Protein AF-A0A2U1PKZ5-F1 (afdb_monomer_lite)

pLDDT: mean 75.58, std 14.01, range [33.12, 90.44]

Foldseek 3Di:
DDDDQLLVVLVVLVVQLVPDPDPVSNVVSVVVNCVSPVVPVPDDDPPQPPDDPVVVVVVVQVVVQVVLVVLVVQLVVDDDFFRPVLVVQAVDDDDDDWDADPVVQAIPVCCCRNQLQDHNNNVVVQVVCVVVVHDDDDSVVSHDPCGTSVVSCVVSVDHDDDPCVPVDDPD

InterPro domains:
  IPR006564 Zinc finger, PMZ-type [SM00575] (105-132)
  IPR007527 Zinc finger, SWIM-type [PF04434] (100-127)
  IPR007527 Zinc finger, SWIM-type [PS50966] (98-130)

Sequence (171 aa):
MKQIYKGRIYKDLLCKCATTTTVFQFQQGIEKMKAFDPKSHERKLVDGRDQPILWFLKYIREYLMKRIVNVQQVIDMSEGPLTPTATAMFKVPWMNQCVVNMRLRTCTCRRWELTGVPCRHVVAAMYDMARNGMEVGIPEDLVHQAYWLSTWKETYKYKIEGLSCYARNPF

Radius of gyration: 20.57 Å; chains: 1; bounding box: 42×34×67 Å

Secondary structure (DSSP, 8-state):
-----HHHHHHHHHHHHHH--SHHHHHHHHHHHHHH-TTTTTSS-STTTTS-HHHHHHHHHHHHHHHHHHHHHHHHT--SSB-HHHHHHHH--------EETTTTEETT-HHHHHSS--HHHHHHHHHHHHTT-----GGGGS-GGGBHHHHHHHHSS------TTS----

Organism: Artemisia annua (NCBI:txid35608)

Structure (mmCIF, N/CA/C/O backbone):
data_AF-A0A2U1PKZ5-F1
#
_entry.id   AF-A0A2U1PKZ5-F1
#
loop_
_atom_site.group_PDB
_atom_site.id
_atom_site.type_symbol
_atom_site.label_atom_id
_atom_site.label_alt_id
_atom_site.label_comp_id
_atom_site.label_asym_id
_atom_site.label_entity_id
_atom_site.label_seq_id
_atom_site.pdbx_PDB_ins_code
_atom_site.Cartn_x
_atom_site.Cartn_y
_atom_site.Cartn_z
_atom_site.occupancy
_atom_site.B_iso_or_equiv
_atom_site.auth_seq_id
_atom_site.auth_comp_id
_atom_site.auth_asym_id
_atom_site.auth_atom_id
_atom_site.pdbx_PDB_model_num
ATOM 1 N N . MET A 1 1 ? -11.441 2.455 -17.622 1.00 36.09 1 MET A N 1
ATOM 2 C CA . MET A 1 1 ? -11.981 1.570 -16.559 1.00 36.09 1 MET A CA 1
ATOM 3 C C . MET A 1 1 ? -11.115 1.702 -15.310 1.00 36.09 1 MET A C 1
ATOM 5 O O . MET A 1 1 ? -9.905 1.577 -15.433 1.00 36.09 1 MET A O 1
ATOM 9 N N . LYS A 1 2 ? -11.684 1.994 -14.130 1.00 42.44 2 LYS A N 1
ATOM 10 C CA . LYS A 1 2 ? -10.916 2.071 -12.868 1.00 42.44 2 LYS A CA 1
ATOM 11 C C . LYS A 1 2 ? -10.547 0.648 -12.412 1.00 42.44 2 LYS A C 1
ATOM 13 O O . LYS A 1 2 ? -11.432 -0.181 -12.239 1.00 42.44 2 LYS A O 1
ATOM 18 N N . GLN A 1 3 ? -9.253 0.359 -12.272 1.00 51.44 3 GLN A N 1
ATOM 19 C CA . GLN A 1 3 ? -8.716 -0.958 -11.893 1.00 51.44 3 GLN A CA 1
ATOM 20 C C . GLN A 1 3 ? -9.148 -1.335 -10.462 1.00 51.44 3 GLN A C 1
ATOM 22 O O . GLN A 1 3 ? -8.980 -0.543 -9.535 1.00 51.44 3 GLN A O 1
ATOM 27 N N . ILE A 1 4 ? -9.714 -2.532 -10.268 1.00 61.78 4 ILE A N 1
ATOM 28 C CA . ILE A 1 4 ? -10.197 -2.994 -8.957 1.00 61.78 4 ILE A CA 1
ATOM 29 C C . ILE A 1 4 ? -9.023 -3.603 -8.176 1.00 61.78 4 ILE A C 1
ATOM 31 O O . ILE A 1 4 ? -8.524 -4.676 -8.506 1.00 61.78 4 ILE A O 1
ATOM 35 N N . TYR A 1 5 ? -8.574 -2.909 -7.131 1.00 65.56 5 TYR A N 1
ATOM 36 C CA . TYR A 1 5 ? -7.522 -3.372 -6.224 1.00 65.56 5 TYR A CA 1
ATOM 37 C C . TYR A 1 5 ? -7.996 -4.603 -5.428 1.00 65.56 5 TYR A C 1
ATOM 39 O O . TYR A 1 5 ? -8.892 -4.494 -4.592 1.00 65.56 5 TYR A O 1
ATOM 47 N N . LYS A 1 6 ? -7.388 -5.777 -5.652 1.00 69.88 6 LYS A N 1
ATOM 48 C CA . LYS A 1 6 ? -7.737 -7.041 -4.964 1.00 69.88 6 LYS A CA 1
ATOM 49 C C . LYS A 1 6 ? -7.624 -6.935 -3.437 1.00 69.88 6 LYS A C 1
ATOM 51 O O . LYS A 1 6 ? -8.473 -7.461 -2.723 1.00 69.88 6 LYS A O 1
ATOM 56 N N . GLY A 1 7 ? -6.645 -6.183 -2.927 1.00 69.00 7 GLY A N 1
ATOM 57 C CA . GLY A 1 7 ? -6.536 -5.893 -1.494 1.00 69.00 7 GLY A CA 1
ATOM 58 C C . GLY A 1 7 ? -7.709 -5.069 -0.941 1.00 69.00 7 GLY A C 1
ATOM 59 O O . GLY A 1 7 ? -8.025 -5.183 0.242 1.00 69.00 7 GLY A O 1
ATOM 60 N N . ARG A 1 8 ? -8.397 -4.280 -1.782 1.00 72.75 8 ARG A N 1
ATOM 61 C CA . ARG A 1 8 ? -9.655 -3.608 -1.417 1.00 72.75 8 ARG A CA 1
ATOM 62 C C . ARG A 1 8 ? -10.757 -4.632 -1.216 1.00 72.75 8 ARG A C 1
ATOM 64 O O . ARG A 1 8 ? -11.356 -4.638 -0.157 1.00 72.75 8 ARG A O 1
ATOM 71 N N . ILE A 1 9 ? -10.925 -5.545 -2.174 1.00 78.56 9 ILE A N 1
ATOM 72 C CA . ILE A 1 9 ? -11.910 -6.634 -2.093 1.00 78.56 9 ILE A CA 1
ATOM 73 C C . ILE A 1 9 ? -11.689 -7.445 -0.811 1.00 78.56 9 ILE A C 1
ATOM 75 O O . ILE A 1 9 ? -12.636 -7.712 -0.081 1.00 78.56 9 ILE A O 1
ATOM 79 N N . TYR A 1 10 ? -10.435 -7.776 -0.490 1.00 73.00 10 TYR A N 1
ATOM 80 C CA . TYR A 1 10 ? -10.098 -8.478 0.749 1.00 73.00 10 TYR A CA 1
ATOM 81 C C . TYR A 1 10 ? -10.490 -7.686 2.009 1.00 73.00 10 TYR A C 1
ATOM 83 O O . TYR A 1 10 ? -11.091 -8.239 2.928 1.00 73.00 10 TYR A O 1
ATOM 91 N N . LYS A 1 11 ? -10.195 -6.379 2.052 1.00 69.44 11 LYS A N 1
ATOM 92 C CA . LYS A 1 11 ? -10.609 -5.495 3.157 1.00 69.44 11 LYS A CA 1
ATOM 93 C C . LYS A 1 11 ? -12.129 -5.352 3.258 1.00 69.44 11 LYS A C 1
ATOM 95 O O . LYS A 1 11 ? -12.653 -5.354 4.367 1.00 69.44 11 LYS A O 1
ATOM 100 N N . ASP A 1 12 ? -12.823 -5.257 2.132 1.00 78.19 12 ASP A N 1
ATOM 101 C CA . ASP A 1 12 ? -14.280 -5.141 2.073 1.00 78.19 12 ASP A CA 1
ATOM 102 C C . ASP A 1 12 ? -14.941 -6.434 2.573 1.00 78.19 12 ASP A C 1
ATOM 104 O O . ASP A 1 12 ? -15.890 -6.383 3.353 1.00 78.19 12 ASP A O 1
ATOM 108 N N . LEU A 1 13 ? -14.395 -7.600 2.204 1.00 75.06 13 LEU A N 1
ATOM 109 C CA . LEU A 1 13 ? -14.820 -8.903 2.723 1.00 75.06 13 LEU A CA 1
ATOM 110 C C . LEU A 1 13 ? -14.598 -9.014 4.237 1.00 75.06 13 LEU A C 1
ATOM 112 O O . LEU A 1 13 ? -15.512 -9.424 4.950 1.00 75.06 13 LEU A O 1
ATOM 116 N N . LEU A 1 14 ? -13.433 -8.591 4.739 1.00 70.94 14 LEU A N 1
ATOM 117 C CA . LEU A 1 14 ? -13.145 -8.513 6.177 1.00 70.94 14 LEU A CA 1
ATOM 118 C C . LEU A 1 14 ? -14.144 -7.614 6.916 1.00 70.94 14 LEU A C 1
ATOM 120 O O . LEU A 1 14 ? -14.691 -8.009 7.942 1.00 70.94 14 LEU A O 1
ATOM 124 N N . CYS A 1 15 ? -14.404 -6.419 6.383 1.00 75.31 15 CYS A N 1
ATOM 125 C CA . CYS A 1 15 ? -15.354 -5.464 6.951 1.00 75.31 15 CYS A CA 1
ATOM 126 C C . CYS A 1 15 ? -16.778 -6.035 6.965 1.00 75.31 15 CYS A C 1
ATOM 128 O O . CYS A 1 15 ? -17.504 -5.910 7.951 1.00 75.31 15 CYS A O 1
ATOM 130 N N . LYS A 1 16 ? -17.160 -6.748 5.902 1.00 77.62 16 LYS A N 1
ATOM 131 C CA . LYS A 1 16 ? -18.447 -7.437 5.820 1.00 77.62 16 LYS A CA 1
ATOM 132 C C . LYS A 1 16 ? -18.571 -8.544 6.868 1.00 77.62 16 LYS A C 1
ATOM 134 O O . LYS A 1 16 ? -19.615 -8.643 7.496 1.00 77.62 16 LYS A O 1
ATOM 139 N N . CYS A 1 17 ? -17.514 -9.319 7.115 1.00 71.12 17 CYS A N 1
ATOM 140 C CA . CYS A 1 17 ? -17.504 -10.307 8.201 1.00 71.12 17 CYS A CA 1
ATOM 141 C C . CYS A 1 17 ? -17.599 -9.633 9.579 1.00 71.12 17 CYS A C 1
ATOM 143 O O . CYS A 1 17 ? -18.303 -10.110 10.458 1.00 71.12 17 CYS A O 1
ATOM 145 N N . ALA A 1 18 ? -16.917 -8.505 9.779 1.00 67.12 18 ALA A N 1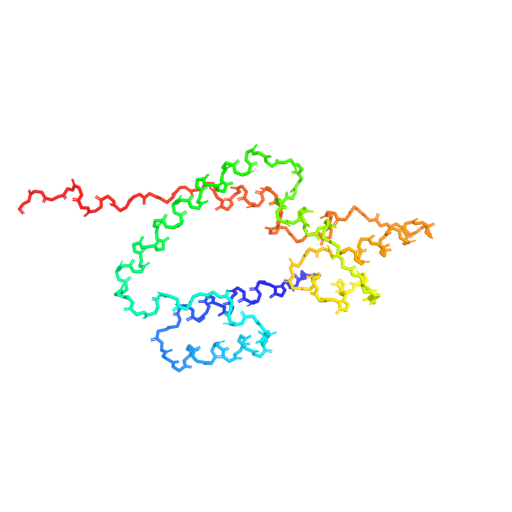
ATOM 146 C CA . ALA A 1 18 ? -16.944 -7.793 11.056 1.00 67.12 18 ALA A CA 1
ATOM 147 C C . ALA A 1 18 ? -18.301 -7.128 11.363 1.00 67.12 18 ALA A C 1
ATOM 149 O O . ALA A 1 18 ? -18.614 -6.900 12.527 1.00 67.12 18 ALA A O 1
ATOM 150 N N . THR A 1 19 ? -19.094 -6.806 10.337 1.00 71.31 19 THR A N 1
ATOM 151 C CA . THR A 1 19 ? -20.383 -6.100 10.470 1.00 71.31 19 THR A CA 1
ATOM 152 C C . THR A 1 19 ? -21.602 -7.026 10.461 1.00 71.31 19 THR A C 1
ATOM 154 O O . THR A 1 19 ? -22.707 -6.581 10.767 1.00 71.31 19 THR A O 1
ATOM 157 N N . THR A 1 20 ? -21.436 -8.312 10.138 1.00 75.50 20 THR A N 1
ATOM 158 C CA . THR A 1 20 ? -22.530 -9.292 10.205 1.00 75.50 20 THR A CA 1
ATOM 159 C C . THR A 1 20 ? -22.919 -9.604 11.646 1.00 75.50 20 THR A C 1
ATOM 161 O O . THR A 1 20 ? -22.080 -9.983 12.455 1.00 75.50 20 THR A O 1
ATOM 164 N N . THR A 1 21 ? -24.214 -9.512 11.946 1.00 75.25 21 THR A N 1
ATOM 165 C CA . THR A 1 21 ? -24.791 -9.802 13.271 1.00 75.25 21 THR A CA 1
ATOM 166 C C . THR A 1 21 ? -25.187 -11.268 13.453 1.00 75.25 21 THR A C 1
ATOM 168 O O . THR A 1 21 ? -25.544 -11.677 14.554 1.00 75.25 21 THR A O 1
ATOM 171 N N . THR A 1 22 ? -25.126 -12.073 12.385 1.00 76.25 22 THR A N 1
ATOM 172 C CA . THR A 1 22 ? -25.525 -13.486 12.398 1.00 76.25 22 THR A CA 1
ATOM 173 C C . THR A 1 22 ? -24.342 -14.409 12.119 1.00 76.25 22 THR A C 1
ATOM 175 O O . THR A 1 22 ? -23.546 -14.179 11.205 1.00 76.25 22 THR A O 1
ATOM 178 N N . VAL A 1 23 ? -24.264 -15.506 12.879 1.00 71.88 23 VAL A N 1
ATOM 179 C CA . VAL A 1 23 ? -23.193 -16.513 12.766 1.00 71.88 23 VAL A CA 1
ATOM 180 C C . VAL A 1 23 ? -23.150 -17.139 11.366 1.00 71.88 23 VAL A C 1
ATOM 182 O O . VAL A 1 23 ? -22.075 -17.345 10.811 1.00 71.88 23 VAL A O 1
ATOM 185 N N . PHE A 1 24 ? -24.312 -17.375 10.748 1.00 73.56 24 PHE A N 1
ATOM 186 C CA . PHE A 1 24 ? -24.404 -17.943 9.399 1.00 73.56 24 PHE A CA 1
ATOM 187 C C . PHE A 1 24 ? -23.776 -17.037 8.326 1.00 73.56 24 PHE A C 1
ATOM 189 O O . PHE A 1 24 ? -23.001 -17.500 7.487 1.00 73.56 24 PHE A O 1
ATOM 196 N N . GLN A 1 25 ? -24.066 -15.732 8.358 1.00 71.62 25 GLN A N 1
ATOM 197 C CA . GLN A 1 25 ? -23.495 -14.785 7.395 1.00 71.62 25 GLN A CA 1
ATOM 198 C C . GLN A 1 25 ? -22.001 -14.554 7.636 1.00 71.62 25 GLN A C 1
ATOM 200 O O . GLN A 1 25 ? -21.246 -14.417 6.671 1.00 71.62 25 GLN A O 1
ATOM 205 N N . PHE A 1 26 ? -21.573 -14.567 8.902 1.00 67.19 26 PHE A N 1
ATOM 206 C CA . PHE A 1 26 ? -20.161 -14.534 9.266 1.00 67.19 26 PHE A CA 1
ATOM 207 C C . PHE A 1 26 ? -19.412 -15.730 8.666 1.00 67.19 26 PHE A C 1
ATOM 209 O O . PHE A 1 26 ? -18.406 -15.546 7.980 1.00 67.19 26 PHE A O 1
ATOM 216 N N . GLN A 1 27 ? -19.943 -16.945 8.831 1.00 69.69 27 GLN A N 1
ATOM 217 C CA . GLN A 1 27 ? -19.319 -18.164 8.321 1.00 69.69 27 GLN A CA 1
ATOM 218 C C . GLN A 1 27 ? -19.201 -18.159 6.788 1.00 69.69 27 GLN A C 1
ATOM 220 O O . GLN A 1 27 ? -18.122 -18.432 6.261 1.00 69.69 27 GLN A O 1
ATOM 225 N N . GLN A 1 28 ? -20.248 -17.735 6.068 1.00 79.38 28 GLN A N 1
ATOM 226 C CA . GLN A 1 28 ? -20.177 -17.526 4.613 1.00 79.38 28 GLN A CA 1
ATOM 227 C C . GLN A 1 28 ? -19.125 -16.484 4.208 1.00 79.38 28 GLN A C 1
ATOM 229 O O . GLN A 1 28 ? -18.482 -16.610 3.164 1.00 79.38 28 GLN A O 1
ATOM 234 N N . GLY A 1 29 ? -18.985 -15.408 4.985 1.00 73.62 29 GLY A N 1
ATOM 235 C CA . GLY A 1 29 ? -17.979 -14.376 4.748 1.00 73.62 29 GLY A CA 1
ATOM 236 C C . GLY A 1 29 ? -16.557 -14.922 4.900 1.00 73.62 29 GLY A C 1
ATOM 237 O O . GLY A 1 29 ? -15.714 -14.706 4.027 1.00 73.62 29 GLY A O 1
ATOM 238 N N . ILE A 1 30 ? -16.322 -15.708 5.952 1.00 70.19 30 ILE A N 1
ATOM 239 C CA . ILE A 1 30 ? -15.051 -16.390 6.207 1.00 70.19 30 ILE A CA 1
ATOM 240 C C . ILE A 1 30 ? -14.731 -17.412 5.110 1.00 70.19 30 ILE A C 1
ATOM 242 O O . ILE A 1 30 ? -13.589 -17.478 4.661 1.00 70.19 30 ILE A O 1
ATOM 246 N N . GLU A 1 31 ? -15.708 -18.175 4.620 1.00 80.19 31 GLU A N 1
ATOM 247 C CA . GLU A 1 31 ? -15.517 -19.098 3.490 1.00 80.19 31 GLU A CA 1
ATOM 248 C C . GLU A 1 31 ? -15.127 -18.363 2.207 1.00 80.19 31 GLU A C 1
ATOM 250 O O . GLU A 1 31 ? -14.183 -18.767 1.528 1.00 80.19 31 GLU A O 1
ATOM 255 N N . LYS A 1 32 ? -15.773 -17.229 1.912 1.00 81.12 32 LYS A N 1
ATOM 256 C CA . LYS A 1 32 ? -15.406 -16.368 0.775 1.00 81.12 32 LYS A CA 1
ATOM 257 C C . LYS A 1 32 ? -13.991 -15.807 0.921 1.00 81.12 32 LYS A C 1
ATOM 259 O O . LYS A 1 32 ? -13.268 -15.729 -0.068 1.00 81.12 32 LYS A O 1
ATOM 264 N N . MET A 1 33 ? -13.567 -15.466 2.139 1.00 72.75 33 MET A N 1
ATOM 265 C CA . MET A 1 33 ? -12.188 -15.051 2.411 1.00 72.75 33 MET A CA 1
ATOM 266 C C . MET A 1 33 ? -11.181 -16.196 2.247 1.00 72.75 33 MET A C 1
ATOM 268 O O . MET A 1 33 ? -10.137 -15.997 1.628 1.00 72.75 33 MET A O 1
ATOM 272 N N . LYS A 1 34 ? -11.494 -17.394 2.755 1.00 74.25 34 LYS A N 1
ATOM 273 C CA . LYS A 1 34 ? -10.656 -18.596 2.604 1.00 74.25 34 LYS A CA 1
ATOM 274 C C . LYS A 1 34 ? -10.526 -19.013 1.140 1.00 74.25 34 LYS A C 1
ATOM 276 O O . LYS A 1 34 ? -9.442 -19.397 0.721 1.00 74.25 34 LYS A O 1
ATOM 281 N N . ALA A 1 35 ? -11.597 -18.889 0.358 1.00 79.69 35 ALA A N 1
ATOM 282 C CA . ALA A 1 35 ? -11.578 -19.129 -1.082 1.00 79.69 35 ALA A CA 1
ATOM 283 C C . ALA A 1 35 ? -10.758 -18.069 -1.843 1.00 79.69 35 ALA A C 1
ATOM 285 O O . ALA A 1 35 ? -10.141 -18.382 -2.859 1.00 79.69 35 ALA A O 1
ATOM 286 N N . PHE A 1 36 ? -10.732 -16.825 -1.351 1.00 75.75 36 PHE A N 1
ATOM 287 C CA . PHE A 1 36 ? -9.975 -15.729 -1.956 1.00 75.75 36 PHE A CA 1
ATOM 288 C C . PHE A 1 36 ? -8.461 -15.826 -1.696 1.00 75.75 36 PHE A C 1
ATOM 290 O O . PHE A 1 36 ? -7.677 -15.604 -2.619 1.00 75.75 36 PHE A O 1
ATOM 297 N N . ASP A 1 37 ? -8.038 -16.166 -0.470 1.00 67.94 37 ASP A N 1
ATOM 298 C CA . ASP A 1 37 ? -6.630 -16.441 -0.140 1.00 67.94 37 ASP A CA 1
ATOM 299 C C . ASP A 1 37 ? -6.481 -17.456 1.020 1.00 67.94 37 ASP A C 1
ATOM 301 O O . ASP A 1 37 ? -6.435 -17.059 2.194 1.00 67.94 37 ASP A O 1
ATOM 305 N N . PRO A 1 38 ? -6.335 -18.761 0.709 1.00 64.12 38 PRO A N 1
ATOM 306 C CA . PRO A 1 38 ? -6.280 -19.840 1.699 1.00 64.12 38 PRO A CA 1
ATOM 307 C C . PRO A 1 38 ? -5.130 -19.734 2.712 1.00 64.12 38 PRO A C 1
ATOM 309 O O . PRO A 1 38 ? -5.237 -20.269 3.810 1.00 64.12 38 PRO A O 1
ATOM 312 N N . LYS A 1 39 ? -4.025 -19.051 2.371 1.00 60.09 39 LYS A N 1
ATOM 313 C CA . LYS A 1 39 ? -2.808 -18.983 3.208 1.00 60.09 39 LYS A CA 1
ATOM 314 C C . LYS A 1 39 ? -2.800 -17.810 4.199 1.00 60.09 39 LYS A C 1
ATOM 316 O O . LYS A 1 39 ? -1.906 -17.724 5.040 1.00 60.09 39 LYS A O 1
ATOM 321 N N . SER A 1 40 ? -3.752 -16.882 4.096 1.00 55.03 40 SER A N 1
ATOM 322 C CA . SER A 1 40 ? -3.767 -15.632 4.876 1.00 55.03 40 SER A CA 1
ATOM 323 C C . SER A 1 40 ? -4.410 -15.757 6.264 1.00 55.03 40 SER A C 1
ATOM 325 O O . SER A 1 40 ? -4.026 -15.036 7.188 1.00 55.03 40 SER A O 1
ATOM 327 N N . HIS A 1 41 ? -5.362 -16.684 6.423 1.00 49.69 41 HIS A N 1
ATOM 328 C CA . HIS A 1 41 ? -6.269 -16.761 7.575 1.00 49.69 41 HIS A CA 1
ATOM 329 C C . HIS A 1 41 ? -5.583 -17.161 8.900 1.00 49.69 41 HIS A C 1
ATOM 331 O O . HIS A 1 41 ? -6.155 -16.984 9.971 1.00 49.69 41 HIS A O 1
ATOM 337 N N . GLU A 1 42 ? -4.348 -17.660 8.870 1.00 48.78 42 GLU A N 1
ATOM 338 C CA . GLU A 1 42 ? -3.658 -18.160 10.070 1.00 48.78 42 GLU A CA 1
ATOM 339 C C . GLU A 1 42 ? -2.878 -17.091 10.853 1.00 48.78 42 GLU A C 1
ATOM 341 O O . GLU A 1 42 ? -2.355 -17.374 11.926 1.00 48.78 42 GLU A O 1
ATOM 346 N N . ARG A 1 43 ? -2.741 -15.858 10.344 1.00 52.66 43 ARG A N 1
ATOM 347 C CA . ARG A 1 43 ? -1.565 -15.043 10.704 1.00 52.66 43 ARG A CA 1
ATOM 348 C C . ARG A 1 43 ? -1.688 -13.929 11.737 1.00 52.66 43 ARG A C 1
ATOM 350 O O . ARG A 1 43 ? -0.680 -13.256 11.921 1.00 52.66 43 ARG A O 1
ATOM 357 N N . LYS A 1 44 ? -2.815 -13.718 12.422 1.00 54.50 44 LYS A N 1
ATOM 358 C CA . LYS A 1 44 ? -2.936 -12.841 13.619 1.00 54.50 44 LYS A CA 1
ATOM 359 C C . LYS A 1 44 ? -4.392 -12.841 14.097 1.00 54.50 44 LYS A C 1
ATOM 361 O O . LYS A 1 44 ? -5.270 -12.889 13.250 1.00 54.50 44 LYS A O 1
ATOM 366 N N . LEU A 1 45 ? -4.631 -12.684 15.404 1.00 50.94 45 LEU A N 1
ATOM 367 C CA . LEU A 1 45 ? -5.930 -12.734 16.124 1.00 50.94 45 LEU A CA 1
ATOM 368 C C . LEU A 1 45 ? -6.286 -14.095 16.758 1.00 50.94 45 LEU A C 1
ATOM 370 O O . LEU A 1 45 ? -7.456 -14.486 16.778 1.00 50.94 45 LEU A O 1
ATOM 374 N N . VAL A 1 46 ? -5.288 -14.807 17.290 1.00 52.34 46 VAL A N 1
ATOM 375 C CA . VAL A 1 46 ? -5.522 -15.993 18.134 1.00 52.34 46 VAL A CA 1
ATOM 376 C C . VAL A 1 46 ? -5.820 -15.582 19.586 1.00 52.34 46 VAL A C 1
ATOM 378 O O . VAL A 1 46 ? -6.741 -16.119 20.184 1.00 52.34 46 VAL A O 1
ATOM 381 N N . ASP A 1 47 ? -5.183 -14.527 20.101 1.00 49.22 47 ASP A N 1
ATOM 382 C CA . ASP A 1 47 ? -5.178 -14.254 21.553 1.00 49.22 47 ASP A CA 1
ATOM 383 C C . ASP A 1 47 ? -6.367 -13.424 22.087 1.00 49.22 47 ASP A C 1
ATOM 385 O O . ASP A 1 47 ? -6.429 -13.116 23.273 1.00 49.22 47 ASP A O 1
ATOM 389 N N . GLY A 1 48 ? -7.302 -13.000 21.229 1.00 46.81 48 GLY A N 1
ATOM 390 C CA . GLY A 1 48 ? -8.359 -12.042 21.601 1.00 46.81 48 GLY A CA 1
ATOM 391 C C . GLY A 1 48 ? -9.764 -12.618 21.779 1.00 46.81 48 GLY A C 1
ATOM 392 O O . GLY A 1 48 ? -10.669 -11.870 22.136 1.00 46.81 48 GLY A O 1
ATOM 393 N N . ARG A 1 49 ? -9.982 -13.904 21.475 1.00 54.16 49 ARG A N 1
ATOM 394 C CA . ARG A 1 49 ? -11.339 -14.470 21.346 1.00 54.16 49 ARG A CA 1
ATOM 395 C C . ARG A 1 49 ? -12.019 -14.793 22.680 1.00 54.16 49 ARG A C 1
ATOM 397 O O . ARG A 1 49 ? -13.241 -14.870 22.702 1.00 54.16 49 ARG A O 1
ATOM 404 N N . ASP A 1 50 ? -11.249 -14.885 23.764 1.00 54.09 50 ASP A N 1
ATOM 405 C CA . ASP A 1 50 ? -11.737 -15.344 25.073 1.00 54.09 50 ASP A CA 1
ATOM 406 C C . ASP A 1 50 ? -11.960 -14.205 26.089 1.00 54.09 50 ASP A C 1
ATOM 408 O O . ASP A 1 50 ? -12.244 -14.455 27.258 1.00 54.09 50 ASP A O 1
ATOM 412 N N . GLN A 1 51 ? -11.825 -12.938 25.675 1.00 55.97 51 GLN A N 1
ATOM 413 C CA . GLN A 1 51 ? -11.990 -11.777 26.559 1.00 55.97 51 GLN A CA 1
ATOM 414 C C . GLN A 1 51 ? -13.372 -11.120 26.392 1.00 55.97 51 GLN A C 1
ATOM 416 O O . GLN A 1 51 ? -13.909 -11.090 25.282 1.00 55.97 51 GLN A O 1
ATOM 421 N N . PRO A 1 52 ? -13.949 -10.520 27.454 1.00 69.12 52 PRO A N 1
ATOM 422 C CA . PRO A 1 52 ? -15.185 -9.751 27.344 1.00 69.12 52 PRO A CA 1
ATOM 423 C C . PRO A 1 52 ? -15.081 -8.659 26.269 1.00 69.12 52 PRO A C 1
ATOM 425 O O . PRO A 1 52 ? -14.083 -7.937 26.204 1.00 69.12 52 PRO A O 1
ATOM 428 N N . ILE A 1 53 ? -16.141 -8.482 25.470 1.00 69.00 53 ILE A N 1
ATOM 429 C CA . ILE A 1 53 ? -16.204 -7.508 24.360 1.00 69.00 53 ILE A CA 1
ATOM 430 C C . ILE A 1 53 ? -15.779 -6.099 24.814 1.00 69.00 53 ILE A C 1
ATOM 432 O O . ILE A 1 53 ? -15.084 -5.396 24.086 1.00 69.00 53 ILE A O 1
ATOM 436 N N . LEU A 1 54 ? -16.121 -5.697 26.043 1.00 66.12 54 LEU A N 1
ATOM 437 C CA . LEU A 1 54 ? -15.728 -4.405 26.615 1.00 66.12 54 LEU A CA 1
ATOM 438 C C . LEU A 1 54 ? -14.204 -4.259 26.785 1.00 66.12 54 LEU A C 1
ATOM 440 O O . LEU A 1 54 ? -13.643 -3.210 26.461 1.00 66.12 54 LEU A O 1
ATOM 444 N N . TRP A 1 55 ? -13.525 -5.308 27.258 1.00 65.06 55 TRP A N 1
ATOM 445 C CA . TRP A 1 55 ? -12.066 -5.318 27.389 1.00 65.06 55 TRP A CA 1
ATOM 446 C C . TRP A 1 55 ? -11.404 -5.285 26.011 1.00 65.06 55 TRP A C 1
ATOM 448 O O . TRP A 1 55 ? -10.467 -4.520 25.791 1.00 65.06 55 TRP A O 1
ATOM 458 N N . PHE A 1 56 ? -11.959 -6.029 25.051 1.00 69.06 56 PHE A N 1
ATOM 459 C CA . PHE A 1 56 ? -11.492 -6.039 23.667 1.00 69.06 56 PHE A CA 1
ATOM 460 C C . PHE A 1 56 ? -11.634 -4.665 22.989 1.00 69.06 56 PHE A C 1
ATOM 462 O O . PHE A 1 56 ? -10.704 -4.201 22.331 1.00 69.06 56 PHE A O 1
ATOM 469 N N . LEU A 1 57 ? -12.749 -3.959 23.203 1.00 71.75 57 LEU A N 1
ATOM 470 C CA . LEU A 1 57 ? -12.948 -2.596 22.699 1.00 71.75 57 LEU A CA 1
ATOM 471 C C . LEU A 1 57 ? -11.986 -1.591 23.349 1.00 71.75 57 LEU A C 1
ATOM 473 O O . LEU A 1 57 ? -11.422 -0.748 22.646 1.00 71.75 57 LEU A O 1
ATOM 477 N N . LYS A 1 58 ? -11.743 -1.699 24.664 1.00 70.94 58 LYS A N 1
ATOM 478 C CA . LYS A 1 58 ? -10.738 -0.884 25.369 1.00 70.94 58 LYS A CA 1
ATOM 479 C C . LYS A 1 58 ? -9.334 -1.141 24.815 1.00 70.94 58 LYS A C 1
ATOM 481 O O . LYS A 1 58 ? -8.625 -0.189 24.494 1.00 70.94 58 LYS A O 1
ATOM 486 N N . TYR A 1 59 ? -8.975 -2.408 24.619 1.00 74.56 59 TYR A N 1
ATOM 487 C CA . TYR A 1 59 ? -7.702 -2.820 24.034 1.00 74.56 59 TYR A CA 1
ATOM 488 C C . TYR A 1 59 ? -7.524 -2.289 22.607 1.00 74.56 59 TYR A C 1
ATOM 490 O O . TYR A 1 59 ? -6.505 -1.668 22.308 1.00 74.56 59 TYR A O 1
ATOM 498 N N . ILE A 1 60 ? -8.523 -2.467 21.731 1.00 77.12 60 ILE A N 1
ATOM 499 C CA . ILE A 1 60 ? -8.488 -1.945 20.356 1.00 77.12 60 ILE A CA 1
ATOM 500 C C . ILE A 1 60 ? -8.285 -0.434 20.374 1.00 77.12 60 ILE A C 1
ATOM 502 O O . ILE A 1 60 ? -7.448 0.084 19.639 1.00 77.12 60 ILE A O 1
ATOM 506 N N . ARG A 1 61 ? -9.026 0.281 21.219 1.00 75.44 61 ARG A N 1
ATOM 507 C CA . ARG A 1 61 ? -8.934 1.733 21.330 1.00 75.44 61 ARG A CA 1
ATOM 508 C C . ARG A 1 61 ? -7.541 2.185 21.772 1.00 75.44 61 ARG A C 1
ATOM 510 O O . ARG A 1 61 ? -6.953 3.037 21.110 1.00 75.44 61 ARG A O 1
ATOM 517 N N . GLU A 1 62 ? -6.994 1.608 22.841 1.00 74.69 62 GLU A N 1
ATOM 518 C CA . GLU A 1 62 ? -5.637 1.915 23.315 1.00 74.69 62 GLU A CA 1
ATOM 519 C C . GLU A 1 62 ? -4.575 1.585 22.261 1.00 74.69 62 GLU A C 1
ATOM 521 O O . GLU A 1 62 ? -3.659 2.377 22.023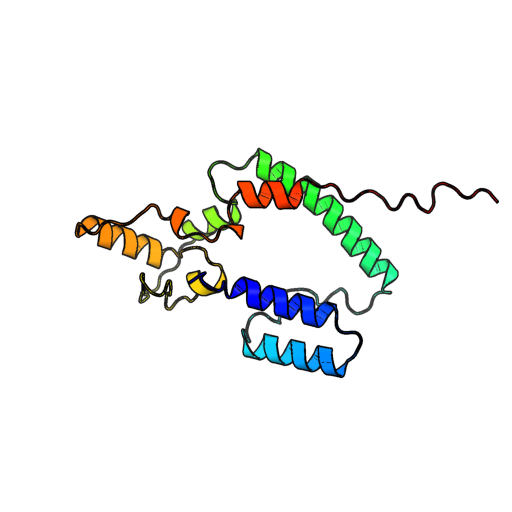 1.00 74.69 62 GLU A O 1
ATOM 526 N N . TYR A 1 63 ? -4.721 0.444 21.584 1.00 78.44 63 TYR A N 1
ATOM 527 C CA . TYR A 1 63 ? -3.860 0.048 20.477 1.00 78.44 63 TYR A CA 1
ATOM 528 C C . TYR A 1 63 ? -3.909 1.066 19.333 1.00 78.44 63 TYR A C 1
ATOM 530 O O . TYR A 1 63 ? -2.860 1.491 18.850 1.00 78.44 63 TYR A O 1
ATOM 538 N N . LEU A 1 64 ? -5.105 1.494 18.916 1.00 77.81 64 LEU A N 1
ATOM 539 C CA . LEU A 1 64 ? -5.276 2.480 17.850 1.00 77.81 64 LEU A CA 1
ATOM 540 C C . LEU A 1 64 ? -4.688 3.840 18.244 1.00 77.81 64 LEU A C 1
ATOM 542 O O . LEU A 1 64 ? -3.975 4.434 17.440 1.00 77.81 64 LEU A O 1
ATOM 546 N N . MET A 1 65 ? -4.906 4.301 19.480 1.00 78.88 65 MET A N 1
ATOM 547 C CA . MET A 1 65 ? -4.332 5.555 19.984 1.00 78.88 65 MET A CA 1
ATOM 548 C C . MET A 1 65 ? -2.798 5.526 19.965 1.00 78.88 65 MET A C 1
ATOM 550 O O . MET A 1 65 ? -2.178 6.426 19.398 1.00 78.88 65 MET A O 1
ATOM 554 N N . LYS A 1 66 ? -2.176 4.467 20.507 1.00 80.38 66 LYS A N 1
ATOM 555 C CA . LYS A 1 66 ? -0.712 4.285 20.466 1.00 80.38 66 LYS A CA 1
ATOM 556 C C . LYS A 1 66 ? -0.200 4.199 19.028 1.00 80.38 66 LYS A C 1
ATOM 558 O O . LYS A 1 66 ? 0.808 4.808 18.681 1.00 80.38 66 LYS A O 1
ATOM 563 N N . ARG A 1 67 ? -0.916 3.470 18.168 1.00 83.62 67 ARG A N 1
ATOM 564 C CA . ARG A 1 67 ? -0.547 3.296 16.763 1.00 83.62 67 ARG A CA 1
ATOM 565 C C . ARG A 1 67 ? -0.586 4.607 15.987 1.00 83.62 67 ARG A C 1
ATOM 567 O O . ARG A 1 67 ? 0.302 4.800 15.170 1.00 83.62 67 ARG A O 1
ATOM 574 N N . ILE A 1 68 ? -1.558 5.490 16.222 1.00 83.75 68 ILE A N 1
ATOM 575 C CA . ILE A 1 68 ? -1.626 6.795 15.541 1.00 83.75 68 ILE A CA 1
ATOM 576 C C . ILE A 1 68 ? -0.390 7.636 15.863 1.00 83.75 68 ILE A C 1
ATOM 578 O O . ILE A 1 68 ? 0.253 8.130 14.942 1.00 83.75 68 ILE A O 1
ATOM 582 N N . VAL A 1 69 ? -0.014 7.739 17.143 1.00 84.44 69 VAL A N 1
ATOM 583 C CA . VAL A 1 69 ? 1.173 8.506 17.562 1.00 84.44 69 VAL A CA 1
ATOM 584 C C . VAL A 1 69 ? 2.447 7.925 16.950 1.00 84.44 69 VAL A C 1
ATOM 586 O O . VAL A 1 69 ? 3.220 8.657 16.336 1.00 84.44 69 VAL A O 1
ATOM 589 N N . ASN A 1 70 ? 2.630 6.605 17.038 1.00 85.62 70 ASN A N 1
ATOM 590 C CA . ASN A 1 70 ? 3.800 5.940 16.464 1.00 85.62 70 ASN A CA 1
ATOM 591 C C . ASN A 1 70 ? 3.864 6.108 14.940 1.00 85.62 70 ASN A C 1
ATOM 593 O O . ASN A 1 70 ? 4.931 6.337 14.383 1.00 85.62 70 ASN A O 1
ATOM 597 N N . VAL A 1 71 ? 2.726 5.994 14.247 1.00 85.81 71 VAL A N 1
ATOM 598 C CA . VAL A 1 71 ? 2.667 6.175 12.792 1.00 85.81 71 VAL A CA 1
ATOM 599 C C . VAL A 1 71 ? 2.995 7.614 12.409 1.00 85.81 71 VAL A C 1
ATOM 601 O O . VAL A 1 71 ? 3.728 7.802 11.446 1.00 85.81 71 VAL A O 1
ATOM 604 N N . GLN A 1 72 ? 2.528 8.611 13.162 1.00 85.56 72 GLN A N 1
ATOM 605 C CA . GLN A 1 72 ? 2.870 10.008 12.898 1.00 85.56 72 GLN A CA 1
ATOM 606 C C . GLN A 1 72 ? 4.376 10.257 13.044 1.00 85.56 72 GLN A C 1
ATOM 608 O O . GLN A 1 72 ? 4.979 10.816 12.137 1.00 85.56 72 GLN A O 1
ATOM 613 N N . GLN A 1 73 ? 5.002 9.742 14.108 1.00 87.75 73 GLN A N 1
ATOM 614 C CA . GLN A 1 73 ? 6.458 9.821 14.279 1.00 87.75 73 GLN A CA 1
ATOM 615 C C . GLN A 1 73 ? 7.206 9.171 13.109 1.00 87.75 73 GLN A C 1
ATOM 617 O O . GLN A 1 73 ? 8.152 9.742 12.576 1.00 87.75 73 GLN A O 1
ATOM 622 N N . VAL A 1 74 ? 6.757 7.993 12.662 1.00 88.25 74 VAL A N 1
ATOM 623 C CA . VAL A 1 74 ? 7.346 7.324 11.495 1.00 88.25 74 VAL A CA 1
ATOM 624 C C . VAL A 1 74 ? 7.167 8.165 10.232 1.00 88.25 74 VAL A C 1
ATOM 626 O O . VAL A 1 74 ? 8.112 8.281 9.460 1.00 88.25 74 VAL A O 1
ATOM 629 N N . ILE A 1 75 ? 5.990 8.756 10.011 1.00 87.44 75 ILE A N 1
ATOM 630 C CA . ILE A 1 75 ? 5.714 9.636 8.867 1.00 87.44 75 ILE A CA 1
ATOM 631 C C . ILE A 1 75 ? 6.657 10.843 8.864 1.00 87.44 75 ILE A C 1
ATOM 633 O O . ILE A 1 75 ? 7.157 11.197 7.798 1.00 87.44 75 ILE A O 1
ATOM 637 N N . ASP A 1 76 ? 6.913 11.443 10.026 1.00 86.44 76 ASP A N 1
ATOM 638 C CA . ASP A 1 76 ? 7.780 12.618 10.160 1.00 86.44 76 ASP A CA 1
ATOM 639 C C . ASP A 1 76 ? 9.255 12.279 9.866 1.00 86.44 76 ASP A C 1
ATOM 641 O O . ASP A 1 76 ? 9.990 13.112 9.345 1.00 86.44 76 ASP A O 1
ATOM 645 N N . MET A 1 77 ? 9.670 11.036 10.138 1.00 88.44 77 MET A N 1
ATOM 646 C CA . MET A 1 77 ? 11.012 10.512 9.840 1.00 88.44 77 MET A CA 1
ATOM 647 C C . MET A 1 77 ? 11.131 9.870 8.445 1.00 88.44 77 MET A C 1
ATOM 649 O O . MET A 1 77 ? 12.207 9.412 8.068 1.00 88.44 77 MET A O 1
ATOM 653 N N . SER A 1 78 ? 10.031 9.751 7.695 1.00 87.56 78 SER A N 1
ATOM 654 C CA . SER A 1 78 ? 10.022 9.050 6.408 1.00 87.56 78 SER A CA 1
ATOM 655 C C . SER A 1 78 ? 10.438 9.970 5.266 1.00 87.56 78 SER A C 1
ATOM 657 O O . SER A 1 78 ? 9.835 11.020 5.054 1.00 87.56 78 SER A O 1
ATOM 659 N N . GLU A 1 79 ? 11.394 9.517 4.459 1.00 84.56 79 GLU A N 1
ATOM 660 C CA . GLU A 1 79 ? 11.830 10.208 3.246 1.00 84.56 79 GLU A CA 1
ATOM 661 C C . GLU A 1 79 ? 11.215 9.585 1.982 1.00 84.56 79 GLU A C 1
ATOM 663 O O . GLU A 1 79 ? 11.111 8.361 1.850 1.00 84.56 79 GLU A O 1
ATOM 668 N N . GLY A 1 80 ? 10.834 10.439 1.027 1.00 86.38 80 GLY A N 1
ATOM 669 C CA . GLY A 1 80 ? 10.294 10.041 -0.276 1.00 86.38 80 GLY A CA 1
ATOM 670 C C . GLY A 1 80 ? 8.760 10.086 -0.382 1.00 86.38 80 GLY A C 1
ATOM 671 O O . GLY A 1 80 ? 8.082 10.599 0.506 1.00 86.38 80 GLY A O 1
ATOM 672 N N . PRO A 1 81 ? 8.186 9.599 -1.499 1.00 88.19 81 PRO A N 1
ATOM 673 C CA . PRO A 1 81 ? 6.743 9.672 -1.759 1.00 88.19 81 PRO A CA 1
ATOM 674 C C . PRO A 1 81 ? 5.925 8.498 -1.187 1.00 88.19 81 PRO A C 1
ATOM 676 O O . PRO A 1 81 ? 4.699 8.592 -1.077 1.00 88.19 81 PRO A O 1
ATOM 679 N N . LEU A 1 82 ? 6.571 7.389 -0.816 1.00 89.88 82 LEU A N 1
ATOM 680 C CA . LEU A 1 82 ? 5.919 6.135 -0.426 1.00 89.88 82 LEU A CA 1
ATOM 681 C C . LEU A 1 82 ? 6.117 5.800 1.054 1.00 89.88 82 LEU A C 1
ATOM 683 O O . LEU A 1 82 ? 7.091 6.206 1.678 1.00 89.88 82 LEU A O 1
ATOM 687 N N . THR A 1 83 ? 5.207 5.000 1.615 1.00 88.69 83 THR A N 1
ATOM 688 C CA . THR A 1 83 ? 5.358 4.489 2.988 1.00 88.69 83 THR A CA 1
ATOM 689 C C . THR A 1 83 ? 6.652 3.671 3.146 1.00 88.69 83 THR A C 1
ATOM 691 O O . THR A 1 83 ? 6.999 2.914 2.234 1.00 88.69 83 THR A O 1
ATOM 694 N N . PRO A 1 84 ? 7.323 3.698 4.318 1.00 88.81 84 PRO A N 1
ATOM 695 C CA . PRO A 1 84 ? 8.547 2.929 4.563 1.00 88.81 84 PRO A CA 1
ATOM 696 C C . PRO A 1 84 ? 8.391 1.440 4.275 1.00 88.81 84 PRO A C 1
ATOM 698 O O . PRO A 1 84 ? 9.308 0.796 3.773 1.00 88.81 84 PRO A O 1
ATOM 701 N N . THR A 1 85 ? 7.205 0.886 4.547 1.00 86.69 85 THR A N 1
ATOM 702 C CA . THR A 1 85 ? 6.895 -0.506 4.223 1.00 86.69 85 THR A CA 1
ATOM 703 C C . THR A 1 85 ? 6.921 -0.749 2.716 1.00 86.69 85 THR A C 1
ATOM 705 O O . THR A 1 85 ? 7.535 -1.720 2.287 1.00 86.69 85 THR A O 1
ATOM 708 N N . ALA A 1 86 ? 6.302 0.117 1.907 1.00 85.62 86 ALA A N 1
ATOM 709 C CA . ALA A 1 86 ? 6.342 -0.006 0.449 1.00 85.62 86 ALA A CA 1
ATOM 710 C C . ALA A 1 86 ? 7.770 0.169 -0.091 1.00 85.62 86 ALA A C 1
ATOM 712 O O . ALA A 1 86 ? 8.220 -0.648 -0.891 1.00 85.62 86 ALA A O 1
ATOM 713 N N . THR A 1 87 ? 8.525 1.141 0.428 1.00 86.12 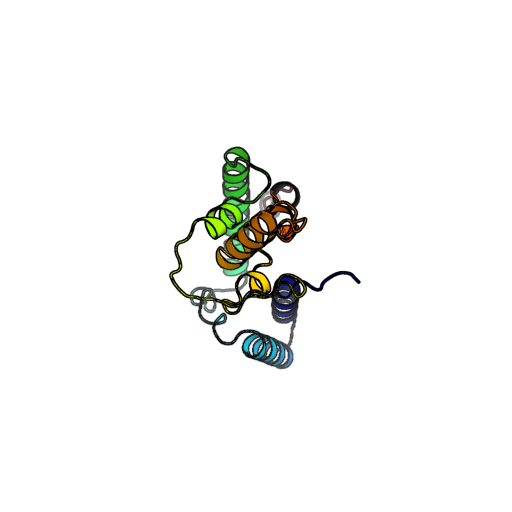87 THR A N 1
ATOM 714 C CA . THR A 1 87 ? 9.940 1.338 0.078 1.00 86.12 87 THR A CA 1
ATOM 715 C C . THR A 1 87 ? 10.787 0.104 0.411 1.00 86.12 87 THR A C 1
ATOM 717 O O . THR A 1 87 ? 11.613 -0.335 -0.389 1.00 86.12 87 THR A O 1
ATOM 720 N N . ALA A 1 88 ? 10.559 -0.522 1.569 1.00 84.88 88 ALA A N 1
ATOM 721 C CA . ALA A 1 88 ? 11.242 -1.752 1.963 1.00 84.88 88 ALA A CA 1
ATOM 722 C C . ALA A 1 88 ? 10.862 -2.956 1.082 1.00 84.88 88 ALA A C 1
ATOM 724 O O . ALA A 1 88 ? 11.702 -3.828 0.839 1.00 84.88 88 ALA A O 1
ATOM 725 N N . MET A 1 89 ? 9.633 -3.005 0.550 1.00 81.25 89 MET A N 1
ATOM 726 C CA . MET A 1 89 ? 9.205 -4.072 -0.365 1.00 81.25 89 MET A CA 1
ATOM 727 C C . MET A 1 89 ? 10.023 -4.108 -1.665 1.00 81.25 89 MET A C 1
ATOM 729 O O . MET A 1 89 ? 10.183 -5.193 -2.229 1.00 81.25 89 MET A O 1
ATOM 733 N N . PHE A 1 90 ? 10.598 -2.981 -2.102 1.00 74.69 90 PHE A N 1
ATOM 734 C CA . PHE A 1 90 ? 11.530 -2.949 -3.236 1.00 74.69 90 PHE A CA 1
ATOM 735 C C . PHE A 1 90 ? 12.902 -3.553 -2.911 1.00 74.69 90 PHE A C 1
ATOM 737 O O . PHE A 1 90 ? 13.567 -4.098 -3.793 1.00 74.69 90 PHE A O 1
ATOM 744 N N . LYS A 1 91 ? 13.332 -3.488 -1.646 1.00 70.50 91 LYS A N 1
ATOM 745 C CA . LYS A 1 91 ? 14.696 -3.853 -1.235 1.00 70.50 91 LYS A CA 1
ATOM 746 C C . LYS A 1 91 ? 14.868 -5.338 -0.914 1.00 70.50 91 LYS A C 1
ATOM 748 O O . LYS A 1 91 ? 15.977 -5.845 -1.047 1.00 70.50 91 LYS A O 1
ATOM 753 N N . VAL A 1 92 ? 13.806 -6.065 -0.560 1.00 64.81 92 VAL A N 1
ATOM 754 C CA . VAL A 1 92 ? 13.931 -7.472 -0.134 1.00 64.81 92 VAL A CA 1
ATOM 755 C C . VAL A 1 92 ? 14.519 -8.395 -1.232 1.00 64.81 92 VAL A C 1
ATOM 757 O O . VAL A 1 92 ? 14.067 -8.335 -2.384 1.00 64.81 92 VAL A O 1
ATOM 760 N N . PRO A 1 93 ? 15.502 -9.262 -0.902 1.00 59.22 93 PRO A N 1
ATOM 761 C CA . PRO A 1 93 ? 16.069 -10.233 -1.835 1.00 59.22 93 PRO A CA 1
ATOM 762 C C . PRO A 1 93 ? 15.128 -11.432 -2.001 1.00 59.22 93 PRO A C 1
ATOM 764 O O . PRO A 1 93 ? 14.722 -12.046 -1.019 1.00 59.22 93 PRO A O 1
ATOM 767 N N . TRP A 1 94 ? 14.785 -11.775 -3.243 1.00 58.16 94 TRP A N 1
ATOM 768 C CA . TRP A 1 94 ? 14.112 -13.032 -3.589 1.00 58.16 94 TRP A CA 1
ATOM 769 C C . TRP A 1 94 ? 14.734 -13.554 -4.878 1.00 58.16 94 TRP A C 1
ATOM 771 O O . TRP A 1 94 ? 14.956 -12.781 -5.808 1.00 58.16 94 TRP A O 1
ATOM 781 N N . MET A 1 95 ? 15.046 -14.846 -4.898 1.00 55.62 95 MET A N 1
ATOM 782 C CA . MET A 1 95 ? 16.001 -15.447 -5.829 1.00 55.62 95 MET A CA 1
ATOM 783 C C . MET A 1 95 ? 15.324 -16.448 -6.770 1.00 55.62 95 MET A C 1
ATOM 785 O O . MET A 1 95 ? 15.782 -17.573 -6.898 1.00 55.62 95 MET A O 1
ATOM 789 N N . ASN A 1 96 ? 14.212 -16.056 -7.403 1.00 71.44 96 ASN A N 1
ATOM 790 C CA . ASN A 1 96 ? 13.487 -16.921 -8.337 1.00 71.44 96 ASN A CA 1
ATOM 791 C C . ASN A 1 96 ? 13.193 -16.188 -9.647 1.00 71.44 96 ASN A C 1
ATOM 793 O O . ASN A 1 96 ? 12.815 -15.017 -9.644 1.00 71.44 96 ASN A O 1
ATOM 797 N N . GLN A 1 97 ? 13.290 -16.905 -10.765 1.00 78.62 97 GLN A N 1
ATOM 798 C CA . GLN A 1 97 ? 12.788 -16.430 -12.050 1.00 78.62 97 GLN A CA 1
ATOM 799 C C . GLN A 1 97 ? 11.260 -16.330 -11.989 1.00 78.62 97 GLN A C 1
ATOM 801 O O . GLN A 1 97 ? 10.580 -17.223 -11.482 1.00 78.62 97 GLN A O 1
ATOM 806 N N . CYS A 1 98 ? 10.712 -15.220 -12.471 1.00 85.75 98 CYS A N 1
ATOM 807 C CA . CYS A 1 98 ? 9.276 -14.978 -12.498 1.00 85.75 98 CYS A CA 1
ATOM 808 C C . CYS A 1 98 ? 8.874 -14.405 -13.850 1.00 85.75 98 CYS A C 1
ATOM 810 O O . CYS A 1 98 ? 9.620 -13.633 -14.446 1.00 85.75 98 CYS A O 1
ATOM 812 N N . VAL A 1 99 ? 7.664 -14.740 -14.293 1.00 86.81 99 VAL A N 1
ATOM 813 C CA . VAL A 1 99 ? 7.068 -14.131 -15.483 1.00 86.81 99 VAL A CA 1
ATOM 814 C C . VAL A 1 99 ? 6.270 -12.913 -15.036 1.00 86.81 99 VAL A C 1
ATOM 816 O O . VAL A 1 99 ? 5.434 -13.001 -14.129 1.00 86.81 99 VAL A O 1
ATOM 819 N N . VAL A 1 100 ? 6.549 -11.770 -15.657 1.00 90.06 100 VAL A N 1
ATOM 820 C CA . VAL A 1 100 ? 5.883 -10.495 -15.386 1.00 90.06 100 VAL A CA 1
ATOM 821 C C . VAL A 1 100 ? 5.016 -10.123 -16.577 1.00 90.06 100 VAL A C 1
ATOM 823 O O . VAL A 1 100 ? 5.474 -10.139 -17.715 1.00 90.06 100 VAL A O 1
ATOM 826 N N . ASN A 1 101 ? 3.773 -9.733 -16.311 1.00 89.50 101 ASN A N 1
ATOM 827 C CA . ASN A 1 101 ? 2.905 -9.121 -17.303 1.00 89.50 101 ASN A CA 1
ATOM 828 C C . ASN A 1 101 ? 2.631 -7.665 -16.908 1.00 89.50 101 ASN A C 1
ATOM 830 O O . ASN A 1 101 ? 1.827 -7.381 -16.018 1.00 89.50 101 ASN A O 1
ATOM 834 N N . MET A 1 102 ? 3.298 -6.740 -17.599 1.00 87.62 102 MET A N 1
ATOM 835 C CA . MET A 1 102 ? 3.207 -5.303 -17.327 1.00 87.62 102 MET A CA 1
ATOM 836 C C . MET A 1 102 ? 1.836 -4.708 -17.657 1.00 87.62 102 MET A C 1
ATOM 838 O O . MET A 1 102 ? 1.378 -3.805 -16.960 1.00 87.62 102 MET A O 1
ATOM 842 N N . ARG A 1 103 ? 1.144 -5.244 -18.673 1.00 85.75 103 ARG A N 1
ATOM 843 C CA . ARG A 1 103 ? -0.189 -4.770 -19.084 1.00 85.75 103 ARG A CA 1
ATOM 844 C C . ARG A 1 103 ? -1.258 -5.152 -18.065 1.00 85.75 103 ARG A C 1
ATOM 846 O O . ARG A 1 103 ? -2.086 -4.327 -17.691 1.00 85.75 103 ARG A O 1
ATOM 853 N N . LEU A 1 104 ? -1.225 -6.400 -17.598 1.00 85.56 104 LEU A N 1
ATOM 854 C CA . LEU A 1 104 ? -2.180 -6.917 -16.614 1.00 85.56 104 LEU A CA 1
ATOM 855 C C . LEU A 1 104 ? -1.800 -6.575 -15.170 1.00 85.56 104 LEU A C 1
ATOM 857 O O . LEU A 1 104 ? -2.588 -6.826 -14.261 1.00 85.56 104 LEU A O 1
ATOM 861 N N . ARG A 1 105 ? -0.615 -5.993 -14.959 1.00 85.06 105 ARG A N 1
ATOM 862 C CA . ARG A 1 105 ? -0.033 -5.730 -13.640 1.00 85.06 105 ARG A CA 1
ATOM 863 C C . ARG A 1 105 ? 0.072 -6.991 -12.775 1.00 85.06 105 ARG A C 1
ATOM 865 O O . ARG A 1 105 ? -0.253 -6.983 -11.588 1.00 85.06 105 ARG A O 1
ATOM 872 N N . THR A 1 106 ? 0.519 -8.091 -13.381 1.00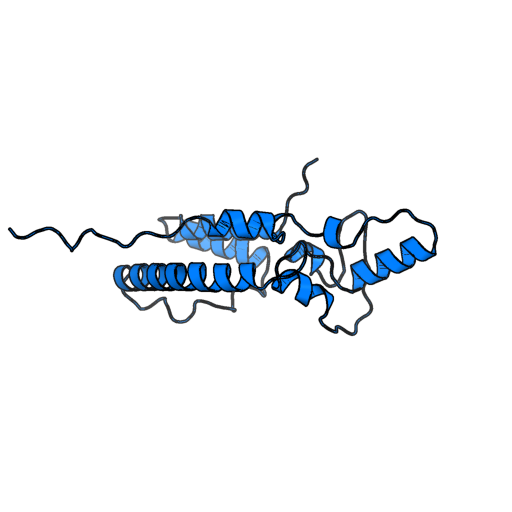 87.19 106 THR A N 1
ATOM 873 C CA . THR A 1 106 ? 0.661 -9.388 -12.708 1.00 87.19 106 THR A CA 1
ATOM 874 C C . THR A 1 106 ? 2.101 -9.879 -12.721 1.00 87.19 106 THR A C 1
ATOM 876 O O . THR A 1 106 ? 2.920 -9.515 -13.566 1.00 87.19 106 THR A O 1
ATOM 879 N N . CYS A 1 107 ? 2.424 -10.709 -11.738 1.00 88.12 107 CYS A N 1
ATOM 880 C CA . CYS A 1 107 ? 3.704 -11.394 -11.640 1.00 88.12 107 CYS A CA 1
ATOM 881 C C . CYS A 1 107 ? 3.445 -12.767 -11.033 1.00 88.12 107 CYS A C 1
ATOM 883 O O . CYS A 1 107 ? 2.634 -12.876 -10.114 1.00 88.12 107 CYS A O 1
ATOM 885 N N . THR A 1 108 ? 4.146 -13.808 -11.479 1.00 88.25 108 THR A N 1
ATOM 886 C CA . THR A 1 108 ? 3.970 -15.168 -10.936 1.00 88.25 108 THR A CA 1
ATOM 887 C C . THR A 1 108 ? 4.231 -15.257 -9.428 1.00 88.25 108 THR A C 1
ATOM 889 O O . THR A 1 108 ? 3.678 -16.130 -8.763 1.00 88.25 108 THR A O 1
ATOM 892 N N . CYS A 1 109 ? 4.978 -14.311 -8.843 1.00 85.38 109 CYS A N 1
ATOM 893 C CA . CYS A 1 109 ? 5.139 -14.202 -7.389 1.00 85.38 109 CYS A CA 1
ATOM 894 C C . CYS A 1 109 ? 3.896 -13.655 -6.650 1.00 85.38 109 CYS A C 1
ATOM 896 O O . CYS A 1 109 ? 3.901 -13.581 -5.422 1.00 85.38 109 CYS A O 1
ATOM 898 N N . ARG A 1 110 ? 2.862 -13.216 -7.384 1.00 84.81 110 ARG A N 1
ATOM 899 C CA . ARG A 1 110 ? 1.579 -12.634 -6.939 1.00 84.81 110 ARG A CA 1
ATOM 900 C C . ARG A 1 110 ? 1.658 -11.381 -6.069 1.00 84.81 110 ARG A C 1
ATOM 902 O O . ARG A 1 110 ? 0.627 -10.816 -5.719 1.00 84.81 110 ARG A O 1
ATOM 909 N N . ARG A 1 111 ? 2.854 -10.892 -5.734 1.00 83.50 111 ARG A N 1
ATOM 910 C CA . ARG A 1 111 ? 3.010 -9.739 -4.834 1.00 83.50 111 ARG A CA 1
ATOM 911 C C . ARG A 1 111 ? 2.356 -8.484 -5.376 1.00 83.50 111 ARG A C 1
ATOM 913 O O . ARG A 1 111 ? 1.593 -7.868 -4.649 1.00 83.50 111 ARG A O 1
ATOM 920 N N . TRP A 1 112 ? 2.598 -8.159 -6.643 1.00 87.00 112 TRP A N 1
ATOM 921 C CA . TRP A 1 112 ? 2.022 -6.956 -7.239 1.00 87.00 112 TRP A CA 1
ATOM 922 C C . TRP A 1 112 ? 0.490 -6.988 -7.236 1.00 87.00 112 TRP A C 1
ATOM 924 O O . TRP A 1 112 ? -0.149 -5.986 -6.941 1.00 87.00 112 TRP A O 1
ATOM 934 N N . GLU A 1 113 ? -0.104 -8.163 -7.441 1.00 85.06 113 GLU A N 1
ATOM 935 C CA . GLU A 1 113 ? -1.557 -8.341 -7.413 1.00 85.06 113 GLU A CA 1
ATOM 936 C C . GLU A 1 113 ? -2.152 -8.224 -6.007 1.00 85.06 113 GLU A C 1
ATOM 938 O O . GLU A 1 113 ? -3.252 -7.699 -5.841 1.00 85.06 113 GLU A O 1
ATOM 943 N N . LEU A 1 114 ? -1.443 -8.740 -5.001 1.00 82.38 114 LEU A N 1
ATOM 944 C CA . LEU A 1 114 ? -1.914 -8.775 -3.618 1.00 82.38 114 LEU A CA 1
ATOM 945 C C . LEU A 1 114 ? -1.723 -7.433 -2.915 1.00 82.38 114 LEU A C 1
ATOM 947 O O . LEU A 1 114 ? -2.623 -6.962 -2.223 1.00 82.38 114 LEU A O 1
ATOM 951 N N . THR A 1 115 ? -0.549 -6.826 -3.080 1.00 83.88 115 THR A N 1
ATOM 952 C CA . THR A 1 115 ? -0.177 -5.598 -2.374 1.00 83.88 115 THR A CA 1
ATOM 953 C C . THR A 1 115 ? -0.402 -4.354 -3.215 1.00 83.88 115 THR A C 1
ATOM 955 O O . THR A 1 115 ? -0.421 -3.267 -2.665 1.00 83.88 115 THR A O 1
ATOM 958 N N . GLY A 1 116 ? -0.544 -4.452 -4.540 1.00 84.75 116 GLY A N 1
ATOM 959 C CA . GLY A 1 116 ? -0.554 -3.266 -5.401 1.00 84.75 116 GLY A CA 1
ATOM 960 C C . GLY A 1 116 ? 0.784 -2.517 -5.419 1.00 84.75 116 GLY A C 1
ATOM 961 O O . GLY A 1 116 ? 0.834 -1.391 -5.901 1.00 84.75 116 GLY A O 1
ATOM 962 N N . VAL A 1 117 ? 1.857 -3.120 -4.894 1.00 89.81 117 VAL A N 1
ATOM 963 C CA . VAL A 1 117 ? 3.230 -2.597 -4.922 1.00 89.81 117 VAL A CA 1
ATOM 964 C C . VAL A 1 117 ? 4.038 -3.467 -5.891 1.00 89.81 117 VAL A C 1
ATOM 966 O O . VAL A 1 117 ? 4.038 -4.693 -5.725 1.00 89.81 117 VAL A O 1
ATOM 969 N N . PRO A 1 118 ? 4.723 -2.894 -6.897 1.00 88.44 118 PRO A N 1
ATOM 970 C CA . PRO A 1 118 ? 5.544 -3.663 -7.822 1.00 88.44 118 PRO A CA 1
ATOM 971 C C . PRO A 1 118 ? 6.595 -4.469 -7.064 1.00 88.44 118 PRO A C 1
ATOM 973 O O . PRO A 1 118 ? 7.310 -3.958 -6.205 1.00 88.44 118 PRO A O 1
ATOM 976 N N . CYS A 1 119 ? 6.705 -5.758 -7.373 1.00 86.75 119 CYS A N 1
ATOM 977 C CA . CYS A 1 119 ? 7.793 -6.566 -6.831 1.00 86.75 119 CYS A CA 1
ATOM 978 C C . CYS A 1 119 ? 9.103 -6.291 -7.581 1.00 86.75 119 CYS A C 1
ATOM 980 O O . CYS A 1 119 ? 9.076 -5.821 -8.716 1.00 86.75 119 CYS A O 1
ATOM 982 N N . ARG A 1 120 ? 10.243 -6.705 -7.016 1.00 83.88 120 ARG A N 1
ATOM 983 C CA . ARG A 1 120 ? 11.559 -6.627 -7.676 1.00 83.88 120 ARG A CA 1
ATOM 984 C C . ARG A 1 120 ? 11.569 -7.168 -9.114 1.00 83.88 120 ARG A C 1
ATOM 986 O O . ARG A 1 120 ? 12.232 -6.577 -9.952 1.00 83.88 120 ARG A O 1
ATOM 993 N N . HIS A 1 121 ? 10.824 -8.235 -9.422 1.00 88.12 121 HIS A N 1
ATOM 994 C CA . HIS A 1 121 ? 10.738 -8.765 -10.794 1.00 88.12 121 HIS A CA 1
ATOM 995 C C . HIS A 1 121 ? 10.090 -7.774 -11.765 1.00 88.12 121 HIS A C 1
ATOM 997 O O . HIS A 1 121 ? 10.512 -7.667 -12.906 1.00 88.12 121 HIS A O 1
ATOM 1003 N N . VAL A 1 122 ? 9.076 -7.039 -11.300 1.00 89.38 122 VAL A N 1
ATOM 1004 C CA . VAL A 1 122 ? 8.382 -6.016 -12.094 1.00 89.38 122 VAL A CA 1
ATOM 1005 C C . VAL A 1 122 ? 9.316 -4.843 -12.333 1.00 89.38 122 VAL A C 1
ATOM 1007 O O . VAL A 1 122 ? 9.452 -4.405 -13.463 1.00 89.38 122 VAL A O 1
ATOM 1010 N N . VAL A 1 123 ? 10.026 -4.402 -11.293 1.00 88.88 123 VAL A N 1
ATOM 1011 C CA . VAL A 1 123 ? 11.040 -3.347 -11.410 1.00 88.88 123 VAL A CA 1
ATOM 1012 C C . VAL A 1 123 ? 12.159 -3.763 -12.374 1.00 88.88 123 VAL A C 1
ATOM 1014 O O . VAL A 1 123 ? 12.542 -2.988 -13.240 1.00 88.88 123 VAL A O 1
ATOM 1017 N N . ALA A 1 124 ? 12.644 -5.005 -12.286 1.00 88.06 124 ALA A N 1
ATOM 1018 C CA . ALA A 1 124 ? 13.637 -5.536 -13.218 1.00 88.06 124 ALA A CA 1
ATOM 1019 C C . ALA A 1 124 ? 13.113 -5.578 -14.664 1.00 88.06 124 ALA A C 1
ATOM 1021 O O . ALA A 1 124 ? 13.820 -5.154 -15.572 1.00 88.06 124 ALA A O 1
ATOM 1022 N N . ALA A 1 125 ? 11.867 -6.020 -14.869 1.00 89.38 125 ALA A N 1
ATOM 1023 C CA . ALA A 1 125 ? 11.223 -5.998 -16.179 1.00 89.38 125 ALA A CA 1
ATOM 1024 C C . ALA A 1 125 ? 11.084 -4.566 -16.716 1.00 89.38 125 ALA A C 1
ATOM 1026 O O . ALA A 1 125 ? 11.354 -4.337 -17.886 1.00 89.38 125 ALA A O 1
ATOM 1027 N N . MET A 1 126 ? 10.741 -3.586 -15.874 1.00 89.75 126 MET A N 1
ATOM 1028 C CA . MET A 1 126 ? 10.710 -2.176 -16.277 1.00 89.75 126 MET A CA 1
ATOM 1029 C C . MET A 1 126 ? 12.079 -1.685 -16.747 1.00 89.75 126 MET A C 1
ATOM 1031 O O . MET A 1 126 ? 12.163 -1.068 -17.801 1.00 89.75 126 MET A O 1
ATOM 1035 N N . TYR A 1 127 ? 13.152 -1.975 -16.006 1.00 88.38 127 TYR A N 1
ATOM 1036 C CA . TYR A 1 127 ? 14.501 -1.585 -16.423 1.00 88.38 127 TYR A CA 1
ATOM 1037 C C . TYR A 1 127 ? 14.916 -2.246 -17.740 1.00 88.38 127 TYR A C 1
ATOM 1039 O O . TYR A 1 127 ? 15.534 -1.594 -18.578 1.00 88.38 127 TYR A O 1
ATOM 1047 N N . ASP A 1 128 ? 14.564 -3.516 -17.944 1.00 89.12 128 ASP A N 1
ATOM 1048 C CA . ASP A 1 128 ? 14.816 -4.213 -19.207 1.00 89.12 128 ASP A CA 1
ATOM 1049 C C . ASP A 1 128 ? 14.037 -3.579 -20.371 1.00 89.12 128 ASP A C 1
ATOM 1051 O O . ASP A 1 128 ? 14.597 -3.297 -21.429 1.00 89.12 128 ASP A O 1
ATOM 1055 N N . MET A 1 129 ? 12.766 -3.236 -20.148 1.00 88.19 129 MET A N 1
ATOM 1056 C CA . MET A 1 129 ? 11.950 -2.514 -21.122 1.00 88.19 129 MET A CA 1
ATOM 1057 C C . MET A 1 129 ? 12.537 -1.138 -21.470 1.00 88.19 129 MET A C 1
ATOM 1059 O O . MET A 1 129 ? 12.615 -0.801 -22.651 1.00 88.19 129 MET A O 1
ATOM 1063 N N . ALA A 1 130 ? 13.001 -0.383 -20.469 1.00 88.06 130 ALA A N 1
ATOM 1064 C CA . ALA A 1 130 ? 13.642 0.919 -20.661 1.00 88.06 130 ALA A CA 1
ATOM 1065 C C . ALA A 1 130 ? 14.919 0.804 -21.504 1.00 88.06 130 ALA A C 1
ATOM 1067 O O . ALA A 1 130 ? 15.140 1.586 -22.425 1.00 88.06 130 ALA A O 1
ATOM 1068 N N . ARG A 1 131 ? 15.751 -0.208 -21.220 1.00 87.81 131 ARG A N 1
ATOM 1069 C CA . ARG A 1 131 ? 16.974 -0.492 -21.987 1.00 87.81 131 ARG A CA 1
ATOM 1070 C C . ARG A 1 131 ? 16.691 -0.831 -23.447 1.00 87.81 131 ARG A C 1
ATOM 1072 O O . ARG A 1 131 ? 17.507 -0.514 -24.304 1.00 87.81 131 ARG A O 1
ATOM 1079 N N . ASN A 1 132 ? 15.541 -1.440 -23.718 1.00 90.44 132 ASN A N 1
ATOM 1080 C CA . ASN A 1 132 ? 15.077 -1.773 -25.063 1.00 90.44 132 ASN A CA 1
ATOM 1081 C C . ASN A 1 132 ? 14.305 -0.618 -25.739 1.00 90.44 132 ASN A C 1
ATOM 1083 O O . ASN A 1 132 ? 13.646 -0.837 -26.753 1.00 90.44 132 ASN A O 1
ATOM 1087 N N . GLY A 1 133 ? 14.369 0.603 -25.192 1.00 86.12 133 GLY A N 1
ATOM 1088 C CA . GLY A 1 133 ? 13.787 1.805 -25.797 1.00 86.12 133 GLY A CA 1
ATOM 1089 C C . GLY A 1 133 ? 12.271 1.938 -25.640 1.00 86.12 133 GLY A C 1
ATOM 1090 O O . GLY A 1 133 ? 11.666 2.775 -26.306 1.00 86.12 133 GLY A O 1
ATOM 1091 N N . MET A 1 134 ? 11.635 1.134 -24.782 1.00 86.25 134 MET A N 1
ATOM 1092 C CA . MET A 1 134 ? 10.223 1.323 -24.454 1.00 86.25 134 MET A CA 1
ATOM 1093 C C . MET A 1 134 ? 10.058 2.411 -23.398 1.00 86.25 134 MET A C 1
ATOM 1095 O O . MET A 1 134 ? 10.747 2.414 -22.379 1.00 86.25 134 MET A O 1
ATOM 1099 N N . GLU A 1 135 ? 9.090 3.299 -23.613 1.00 81.44 135 GLU A N 1
ATOM 1100 C CA . GLU A 1 135 ? 8.705 4.295 -22.621 1.00 81.44 135 GLU A CA 1
ATOM 1101 C C . GLU A 1 135 ? 8.058 3.600 -21.415 1.00 81.44 135 GLU A C 1
ATOM 1103 O O . GLU A 1 135 ? 6.990 2.986 -21.502 1.00 81.44 135 GLU A O 1
ATOM 1108 N N . VAL A 1 136 ? 8.739 3.668 -20.275 1.00 81.19 136 VAL A N 1
ATOM 1109 C CA . VAL A 1 136 ? 8.263 3.163 -18.989 1.00 81.19 136 VAL A CA 1
ATOM 1110 C C . VAL A 1 136 ? 8.396 4.277 -17.956 1.00 81.19 136 VAL A C 1
ATOM 1112 O O . VAL A 1 136 ? 9.445 4.905 -17.847 1.00 81.19 136 VAL A O 1
ATOM 1115 N N . GLY A 1 137 ? 7.312 4.538 -17.220 1.00 82.50 137 GLY A N 1
ATOM 1116 C CA . GLY A 1 137 ? 7.303 5.512 -16.124 1.00 82.50 137 GLY A CA 1
ATOM 1117 C C . GLY A 1 137 ? 8.169 5.076 -14.939 1.00 82.50 137 GLY A C 1
ATOM 1118 O O . GLY A 1 137 ? 8.823 4.028 -14.971 1.00 82.50 137 GLY A O 1
ATOM 1119 N N . ILE A 1 138 ? 8.147 5.856 -13.859 1.00 85.31 138 ILE A N 1
ATOM 1120 C CA . ILE A 1 138 ? 8.900 5.511 -12.648 1.00 85.31 138 ILE A CA 1
ATOM 1121 C C . ILE A 1 138 ? 8.219 4.354 -11.887 1.00 85.31 138 ILE A C 1
ATOM 1123 O O . ILE A 1 138 ? 6.991 4.222 -11.928 1.00 85.31 138 ILE A O 1
ATOM 1127 N N . PRO A 1 139 ? 8.972 3.481 -11.189 1.00 83.88 139 PRO A N 1
ATOM 1128 C CA . PRO A 1 139 ? 8.404 2.367 -10.420 1.00 83.88 139 PRO A CA 1
ATOM 1129 C C . PRO A 1 139 ? 7.315 2.778 -9.419 1.00 83.88 139 PRO A C 1
ATOM 1131 O O . PRO A 1 139 ? 6.370 2.023 -9.179 1.00 83.88 139 PRO A O 1
ATOM 1134 N N . GLU A 1 140 ? 7.427 3.976 -8.854 1.00 87.06 140 GLU A N 1
ATOM 1135 C CA . GLU A 1 140 ? 6.486 4.574 -7.912 1.00 87.06 140 GLU A CA 1
ATOM 1136 C C . GLU A 1 140 ? 5.092 4.792 -8.527 1.00 87.06 140 GLU A C 1
ATOM 1138 O O . GLU A 1 140 ? 4.093 4.608 -7.831 1.00 87.06 140 GLU A O 1
ATOM 1143 N N . ASP A 1 141 ? 4.988 5.074 -9.830 1.00 87.06 141 ASP A N 1
ATOM 1144 C CA . ASP A 1 141 ? 3.703 5.291 -10.526 1.00 87.06 141 ASP A CA 1
ATOM 1145 C C . ASP A 1 141 ? 2.856 4.015 -10.617 1.00 87.06 141 ASP A C 1
ATOM 1147 O O . ASP A 1 141 ? 1.634 4.039 -10.802 1.00 87.06 141 ASP A O 1
ATOM 1151 N N . LEU A 1 142 ? 3.506 2.859 -10.491 1.00 86.56 142 LEU A N 1
ATOM 1152 C CA . LEU A 1 142 ? 2.848 1.559 -10.480 1.00 86.56 142 LEU A CA 1
ATOM 1153 C C . LEU A 1 142 ? 2.379 1.143 -9.081 1.00 86.56 142 LEU A C 1
ATOM 1155 O O . LEU A 1 142 ? 1.711 0.110 -8.944 1.00 86.56 142 LEU A O 1
ATOM 1159 N N . VAL A 1 143 ? 2.722 1.922 -8.051 1.00 88.75 143 VAL A N 1
ATOM 1160 C CA . VAL A 1 143 ? 2.313 1.689 -6.668 1.00 88.75 143 VAL A CA 1
ATOM 1161 C C . VAL A 1 143 ? 0.905 2.222 -6.441 1.00 88.75 143 VAL A C 1
ATOM 1163 O O . VAL A 1 143 ? 0.580 3.371 -6.733 1.00 88.75 143 VAL A O 1
ATOM 1166 N N . HIS A 1 144 ? 0.051 1.387 -5.854 1.00 87.38 144 HIS A N 1
ATOM 1167 C CA . HIS A 1 144 ? -1.306 1.779 -5.500 1.00 87.38 144 HIS A CA 1
ATOM 1168 C C . HIS A 1 144 ? -1.320 2.973 -4.525 1.00 87.38 144 HIS A C 1
ATOM 1170 O O . HIS A 1 144 ? -0.595 2.981 -3.529 1.00 87.38 144 HIS A O 1
ATOM 1176 N N . GLN A 1 145 ? -2.228 3.933 -4.751 1.00 86.81 145 GLN A N 1
ATOM 1177 C CA . GLN A 1 145 ? -2.347 5.190 -3.992 1.00 86.81 145 GLN A CA 1
ATOM 1178 C C . GLN A 1 145 ? -2.385 5.000 -2.462 1.00 86.81 145 GLN A C 1
ATOM 1180 O O . GLN A 1 145 ? -1.853 5.807 -1.712 1.00 86.81 145 GLN A O 1
ATOM 1185 N N . ALA A 1 146 ? -2.939 3.880 -1.991 1.00 85.00 146 ALA A N 1
ATOM 1186 C CA . ALA A 1 146 ? -2.978 3.519 -0.569 1.00 85.00 146 ALA A CA 1
ATOM 1187 C C . ALA A 1 146 ? -1.600 3.441 0.127 1.00 85.00 146 ALA A C 1
ATOM 1189 O O . ALA A 1 146 ? -1.557 3.467 1.354 1.00 85.00 146 ALA A O 1
ATOM 1190 N N . TYR A 1 147 ? -0.501 3.320 -0.624 1.00 88.56 147 TYR A N 1
ATOM 1191 C CA . TYR A 1 147 ? 0.868 3.267 -0.095 1.00 88.56 147 TYR A CA 1
ATOM 1192 C C . TYR A 1 147 ? 1.636 4.581 -0.251 1.00 88.56 147 TYR A C 1
ATOM 1194 O O . TYR A 1 147 ? 2.824 4.630 0.073 1.00 88.56 147 TYR A O 1
ATOM 1202 N N . TRP A 1 148 ? 0.980 5.638 -0.724 1.00 89.75 148 TRP A N 1
ATOM 1203 C CA . TRP A 1 148 ? 1.575 6.965 -0.792 1.00 89.75 148 TRP A CA 1
ATOM 1204 C C . TRP A 1 148 ? 1.566 7.628 0.579 1.00 89.75 148 TRP A C 1
ATOM 1206 O O . TRP A 1 148 ? 0.570 7.571 1.305 1.00 89.75 148 TRP A O 1
ATOM 1216 N N . LEU A 1 149 ? 2.663 8.308 0.910 1.00 90.00 149 LEU A N 1
ATOM 1217 C CA . LEU A 1 149 ? 2.804 9.042 2.166 1.00 90.00 149 LEU A CA 1
ATOM 1218 C C . LEU A 1 149 ? 1.727 10.116 2.326 1.00 90.00 149 LEU A C 1
ATOM 1220 O O . LEU A 1 149 ? 1.244 10.319 3.434 1.00 90.00 149 LEU A O 1
ATOM 1224 N N . SER A 1 150 ? 1.292 10.750 1.236 1.00 89.69 150 SER A N 1
ATOM 1225 C CA . SER A 1 150 ? 0.174 11.705 1.241 1.00 89.69 150 SER A CA 1
ATOM 1226 C C . SER A 1 150 ? -1.133 11.072 1.728 1.00 89.69 150 SER A C 1
ATOM 1228 O O . SER A 1 150 ? -1.804 11.612 2.604 1.00 89.69 150 SER A O 1
ATOM 1230 N N . THR A 1 151 ? -1.464 9.884 1.217 1.00 88.25 151 THR A N 1
ATOM 1231 C CA . THR A 1 151 ? -2.665 9.137 1.623 1.00 88.25 151 THR A CA 1
ATOM 1232 C C . THR A 1 151 ? -2.534 8.632 3.056 1.00 88.25 151 THR A C 1
ATOM 1234 O O . THR A 1 151 ? -3.501 8.639 3.820 1.00 88.25 151 THR A O 1
ATOM 1237 N N . TRP A 1 152 ? -1.326 8.219 3.447 1.00 87.44 152 TRP A N 1
ATOM 1238 C CA . TRP A 1 152 ? -1.049 7.770 4.805 1.00 87.44 152 TRP A CA 1
ATOM 1239 C C . TRP A 1 152 ? -1.196 8.914 5.817 1.00 87.44 152 TRP A C 1
ATOM 1241 O O . TRP A 1 152 ? -1.885 8.743 6.819 1.00 87.44 152 TRP A O 1
ATOM 1251 N N . LYS A 1 153 ? -0.665 10.103 5.504 1.00 88.25 153 LYS A N 1
ATOM 1252 C CA . LYS A 1 153 ? -0.851 11.336 6.284 1.00 88.25 153 LYS A CA 1
ATOM 1253 C C . LYS A 1 153 ? -2.326 11.661 6.485 1.00 88.25 153 LYS A C 1
ATOM 1255 O O . LYS A 1 153 ? -2.746 11.848 7.619 1.00 88.25 153 LYS A O 1
ATOM 1260 N N . GLU A 1 154 ? -3.128 11.653 5.420 1.00 88.12 154 GLU A N 1
ATOM 1261 C CA . GLU A 1 154 ? -4.562 11.952 5.546 1.00 88.12 154 GLU A CA 1
ATOM 1262 C C . GLU A 1 154 ? -5.298 10.900 6.393 1.00 88.12 154 GLU A C 1
ATOM 1264 O O . GLU A 1 154 ? -6.152 11.242 7.205 1.00 88.12 154 GLU A O 1
ATOM 1269 N N . THR A 1 155 ? -4.913 9.624 6.280 1.00 85.56 155 THR A N 1
ATOM 1270 C CA . THR A 1 155 ? -5.513 8.530 7.069 1.00 85.56 155 THR A CA 1
ATOM 1271 C C . THR A 1 155 ? -5.267 8.688 8.574 1.00 85.56 155 THR A C 1
ATOM 1273 O O . THR A 1 155 ? -6.127 8.329 9.375 1.00 85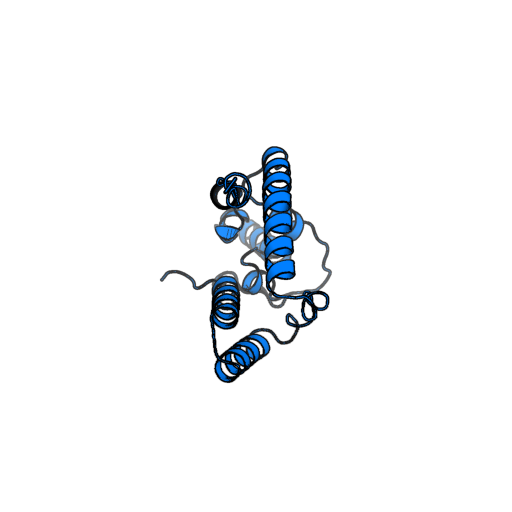.56 155 THR A O 1
ATOM 1276 N N . TYR A 1 156 ? -4.099 9.205 8.965 1.00 84.25 156 TYR A N 1
ATOM 1277 C CA . TYR A 1 156 ? -3.669 9.314 10.366 1.00 84.25 156 TYR A CA 1
ATOM 1278 C C . TYR A 1 156 ? -3.750 10.736 10.938 1.00 84.25 156 TYR A C 1
ATOM 1280 O O . TYR A 1 156 ? -3.384 10.961 12.089 1.00 84.25 156 TYR A O 1
ATOM 1288 N N . LYS A 1 157 ? -4.284 11.684 10.166 1.00 84.69 157 LYS A N 1
ATOM 1289 C CA . LYS A 1 157 ? -4.452 13.093 10.542 1.00 84.69 157 LYS A CA 1
ATOM 1290 C C . LYS A 1 157 ? -5.325 13.295 11.780 1.00 84.69 157 LYS A C 1
ATOM 1292 O O . LYS A 1 157 ? -5.101 14.221 12.557 1.00 84.69 157 LYS A O 1
ATOM 1297 N N . TYR A 1 158 ? -6.335 12.446 11.955 1.00 80.31 158 TYR A N 1
ATOM 1298 C CA . TYR A 1 158 ? -7.305 12.571 13.036 1.00 80.31 158 TYR A CA 1
ATOM 1299 C C . TYR A 1 158 ? -6.868 11.781 14.271 1.00 80.31 158 TYR A C 1
ATOM 1301 O O . TYR A 1 158 ? -6.517 10.602 14.195 1.00 80.31 158 TYR A O 1
ATOM 1309 N N . LYS A 1 159 ? -6.933 12.431 15.436 1.00 73.88 159 LYS A N 1
ATOM 1310 C CA . LYS A 1 159 ? -6.693 11.793 16.734 1.00 73.88 159 LYS A CA 1
ATOM 1311 C C . LYS A 1 159 ? -7.986 11.151 17.229 1.00 73.88 159 LYS A C 1
ATOM 1313 O O . LYS A 1 159 ? -9.057 11.739 17.122 1.00 73.88 159 LYS A O 1
ATOM 1318 N N . ILE A 1 160 ? -7.883 9.957 17.807 1.00 72.31 160 ILE A N 1
ATOM 1319 C CA . ILE A 1 160 ? -9.010 9.330 18.505 1.00 72.31 160 ILE A CA 1
ATOM 1320 C C . ILE A 1 160 ? -9.086 9.954 19.901 1.00 72.31 160 ILE A C 1
ATOM 1322 O O . ILE A 1 160 ? -8.244 9.672 20.755 1.00 72.31 160 ILE A O 1
ATOM 1326 N N . GLU A 1 161 ? -10.082 10.806 20.132 1.00 60.44 161 GLU A N 1
ATOM 1327 C CA . GLU A 1 161 ? -10.328 11.409 21.445 1.00 60.44 161 GLU A CA 1
ATOM 1328 C C . GLU A 1 161 ? -10.681 10.355 22.489 1.00 60.44 161 GLU A C 1
ATOM 1330 O O . GLU A 1 161 ? -11.412 9.405 22.189 1.00 60.4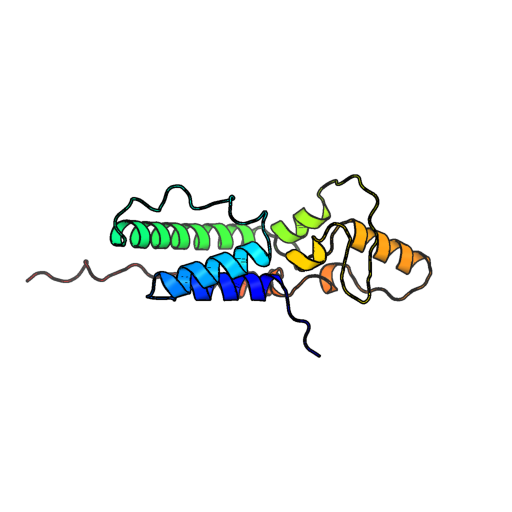4 161 GLU A O 1
ATOM 1335 N N . GLY A 1 162 ? -10.151 10.530 23.710 1.00 55.91 162 GLY A N 1
ATOM 1336 C CA . GLY A 1 162 ? -10.511 9.807 24.940 1.00 55.91 162 GLY A CA 1
ATOM 1337 C C . GLY A 1 162 ? -12.022 9.606 25.084 1.00 55.91 162 GLY A C 1
ATOM 1338 O O . GLY A 1 162 ? -12.772 10.530 24.797 1.00 55.91 162 GLY A O 1
ATOM 1339 N N . LEU A 1 163 ? -12.490 8.450 25.576 1.00 50.00 163 LEU A N 1
ATOM 1340 C CA . LEU A 1 163 ? -13.844 8.390 26.141 1.00 50.00 163 LEU A CA 1
ATOM 1341 C C . LEU A 1 163 ? -13.833 9.301 27.376 1.00 50.00 163 LEU A C 1
ATOM 1343 O O . LEU A 1 163 ? -13.390 8.888 28.442 1.00 50.00 163 LEU A O 1
ATOM 1347 N N . SER A 1 164 ? -14.274 10.550 27.231 1.00 47.50 164 SER A N 1
ATOM 1348 C CA . SER A 1 164 ? -14.440 11.479 28.357 1.00 47.50 164 SER A CA 1
ATOM 1349 C C . SER A 1 164 ? -15.677 11.153 29.206 1.00 47.50 164 SER A C 1
ATOM 1351 O O . SER A 1 164 ? -15.961 11.845 30.182 1.00 47.50 164 SER A O 1
ATOM 1353 N N . CYS A 1 165 ? -16.403 10.076 28.893 1.00 44.00 165 CYS A N 1
ATOM 1354 C CA . CYS A 1 165 ? -17.704 9.770 29.480 1.00 44.00 165 CYS A CA 1
ATOM 1355 C C . CYS A 1 165 ? -17.679 9.152 30.892 1.00 44.00 165 CYS A C 1
ATOM 1357 O O . CYS A 1 165 ? -18.714 8.685 31.345 1.00 44.00 165 CYS A O 1
ATOM 1359 N N . TYR A 1 166 ? -16.554 9.182 31.614 1.00 46.47 166 TYR A N 1
ATOM 1360 C CA . TYR A 1 166 ? -16.533 8.869 33.056 1.00 46.47 166 TYR A CA 1
ATOM 1361 C C . TYR A 1 166 ? -15.934 9.981 33.931 1.00 46.47 166 TYR A C 1
ATOM 1363 O O . TYR A 1 166 ? -15.806 9.802 35.135 1.00 46.47 166 TYR A O 1
ATOM 1371 N N . ALA A 1 167 ? -15.605 11.150 33.368 1.00 44.28 167 ALA A N 1
ATOM 1372 C CA . ALA A 1 167 ? -15.038 12.259 34.144 1.00 44.28 167 ALA A CA 1
ATOM 1373 C C . ALA A 1 167 ? -16.069 13.309 34.605 1.00 44.28 167 ALA A C 1
ATOM 1375 O O . ALA A 1 167 ? -15.682 14.315 35.193 1.00 44.28 167 ALA A O 1
ATOM 1376 N N . ARG A 1 168 ? -17.372 13.111 34.360 1.00 43.28 168 ARG A N 1
ATOM 1377 C CA . ARG A 1 168 ? -18.438 13.963 34.918 1.00 43.28 168 ARG A CA 1
ATOM 1378 C C . ARG A 1 168 ? -19.704 13.154 35.188 1.00 43.28 168 ARG A C 1
ATOM 1380 O O . ARG A 1 168 ? -20.597 13.119 34.352 1.00 43.28 168 ARG A O 1
ATOM 1387 N N . ASN A 1 169 ? -19.774 12.517 36.351 1.00 33.12 169 ASN A N 1
ATOM 1388 C CA . ASN A 1 169 ? -21.052 12.392 37.050 1.00 33.12 169 ASN A CA 1
ATOM 1389 C C . ASN A 1 169 ? -20.807 12.239 38.560 1.00 33.12 169 ASN A C 1
ATOM 1391 O O . ASN A 1 169 ? -20.649 11.121 39.043 1.00 33.12 169 ASN A O 1
ATOM 1395 N N . PRO A 1 170 ? -20.702 13.350 39.307 1.00 43.72 170 PRO A N 1
ATOM 1396 C CA . PRO A 1 170 ? -20.992 13.358 40.726 1.00 43.72 170 PRO A CA 1
ATOM 1397 C C . PRO A 1 170 ? -22.503 13.568 40.892 1.00 43.72 170 PRO A C 1
ATOM 1399 O O . PRO A 1 170 ? -22.964 14.704 40.974 1.00 43.72 170 PRO A O 1
ATOM 1402 N N . PHE A 1 171 ? -23.259 12.474 40.886 1.00 39.44 171 PHE A N 1
ATOM 1403 C CA . PHE A 1 171 ? -24.564 12.389 41.539 1.00 39.44 171 PHE A CA 1
ATOM 1404 C C . PHE A 1 171 ? -24.623 11.062 42.282 1.00 39.44 171 PHE A C 1
ATOM 1406 O O . PHE A 1 171 ? -24.316 10.031 41.638 1.00 39.44 171 PHE A O 1
#